Protein AF-A0SKY2-F1 (afdb_monomer_lite)

Secondary structure (DSSP, 8-state):
--PPPHHHHHTTHHHHHHHHH-SSTT-----S--EEEEESS-THHHHHHHHH--TTHHHHTHHHHHTTTT-HHHHHHTTS--S-EEEE-STT-EEEEEESS---S-HHHHHHHHHHHHHHHHHH-HHHHTEEEEEEEBTTTEEEEGGGTEEEEEEESSTT-EEEEEEEE-------S------

Sequence (183 aa):
GSAPSLADYLGDMRYYLDWMLDRREGGTEVIGGTHKWVMPCNWKLPSDNFIGDTYHIATSHLSAIIVGARGESFQAQAPTNFGGFQTSTGNGHGVIVREGTVTAGEEDIMAYEESILPEVERRLGKSRAGIAPIVSTVFPNCSPFYSRWTIRVWHPRGPQKQKSGRGATWIRLHRRRSRNRSA

pLDDT: mean 81.15, std 17.93, range [34.06, 98.38]

Structure (mmCIF, N/CA/C/O backbone):
data_AF-A0SKY2-F1
#
_entry.id   AF-A0SKY2-F1
#
loop_
_atom_site.group_PDB
_atom_site.id
_atom_site.type_symbol
_atom_site.label_atom_id
_atom_site.label_alt_id
_atom_site.label_comp_id
_atom_site.label_asym_id
_atom_site.label_entity_id
_atom_site.label_seq_id
_atom_site.pdbx_PDB_ins_code
_atom_site.Cartn_x
_atom_site.Cartn_y
_atom_site.Cartn_z
_atom_site.occupancy
_atom_site.B_iso_or_equiv
_atom_site.auth_seq_id
_atom_site.auth_comp_id
_atom_site.auth_asym_id
_atom_site.auth_atom_id
_atom_site.pdbx_PDB_model_num
ATOM 1 N N . GLY A 1 1 ? -27.554 10.279 5.145 1.00 62.22 1 GLY A N 1
ATOM 2 C CA . GLY A 1 1 ? -26.258 10.751 5.670 1.00 62.22 1 GLY A CA 1
ATOM 3 C C . GLY A 1 1 ? -25.479 11.377 4.536 1.00 62.22 1 GLY A C 1
ATOM 4 O O . GLY A 1 1 ? -25.532 10.841 3.440 1.00 62.22 1 GLY A O 1
ATOM 5 N N . SER A 1 2 ? -24.815 12.505 4.773 1.00 88.56 2 SER A N 1
ATOM 6 C CA . SER A 1 2 ? -24.094 13.305 3.768 1.00 88.56 2 SER A CA 1
ATOM 7 C C . SER A 1 2 ? -22.644 12.837 3.572 1.00 88.56 2 SER A C 1
ATOM 9 O O . SER A 1 2 ? -21.713 13.633 3.673 1.00 88.56 2 SER A O 1
ATOM 11 N N . ALA A 1 3 ? -22.435 11.533 3.372 1.00 94.19 3 ALA A N 1
ATOM 12 C CA . ALA A 1 3 ? -21.100 11.017 3.076 1.00 94.19 3 ALA A CA 1
ATOM 13 C C . ALA A 1 3 ? -20.713 11.365 1.624 1.00 94.19 3 ALA A C 1
ATOM 15 O O . ALA A 1 3 ? -21.580 11.285 0.749 1.00 94.19 3 ALA A O 1
ATOM 16 N N . PRO A 1 4 ? -19.447 11.737 1.357 1.00 95.81 4 PRO A N 1
ATOM 17 C CA . PRO A 1 4 ? -18.968 11.941 -0.007 1.00 95.81 4 PRO A CA 1
ATOM 18 C C . PRO A 1 4 ? -19.014 10.629 -0.800 1.00 95.81 4 PRO A C 1
ATOM 20 O O . PRO A 1 4 ? -19.098 9.538 -0.224 1.00 95.81 4 PRO A O 1
ATOM 23 N N . SER A 1 5 ? -18.930 10.717 -2.130 1.00 97.50 5 SER A N 1
ATOM 24 C CA . SER A 1 5 ? -18.740 9.516 -2.945 1.00 97.50 5 SER A CA 1
ATOM 25 C C . SER A 1 5 ? -17.413 8.835 -2.581 1.00 97.50 5 SER A C 1
ATOM 27 O O . SER A 1 5 ? -16.495 9.473 -2.065 1.00 97.50 5 SER A O 1
ATOM 29 N N . LEU A 1 6 ? -17.270 7.536 -2.868 1.00 97.00 6 LEU A N 1
ATOM 30 C CA . LEU A 1 6 ? -16.002 6.840 -2.618 1.00 97.00 6 LEU A CA 1
ATOM 31 C C . LEU A 1 6 ? -14.841 7.480 -3.395 1.00 97.00 6 LEU A C 1
ATOM 33 O O . LEU A 1 6 ? -13.728 7.551 -2.884 1.00 97.00 6 LEU A O 1
ATOM 37 N N . ALA A 1 7 ? -15.098 7.965 -4.612 1.00 97.50 7 ALA A N 1
ATOM 38 C CA . ALA A 1 7 ? -14.085 8.638 -5.415 1.00 97.50 7 ALA A CA 1
ATOM 39 C C . ALA A 1 7 ? -13.608 9.940 -4.754 1.00 97.50 7 ALA A C 1
ATOM 41 O O . ALA A 1 7 ? -12.402 10.176 -4.695 1.00 97.50 7 ALA A O 1
ATOM 42 N N . ASP A 1 8 ? -14.536 10.731 -4.210 1.00 97.88 8 ASP A N 1
ATOM 43 C CA . ASP A 1 8 ? -14.220 11.980 -3.508 1.00 97.88 8 ASP A CA 1
ATOM 44 C C . ASP A 1 8 ? -13.546 11.716 -2.158 1.00 97.88 8 ASP A C 1
ATOM 46 O O . ASP A 1 8 ? -12.622 12.426 -1.770 1.00 97.88 8 ASP A O 1
ATOM 50 N N . TYR A 1 9 ? -13.974 10.665 -1.451 1.00 98.12 9 TYR A N 1
ATOM 51 C CA . TYR A 1 9 ? -13.343 10.233 -0.209 1.00 98.12 9 TYR A CA 1
ATOM 52 C C . TYR A 1 9 ? -11.890 9.808 -0.431 1.00 98.12 9 TYR A C 1
ATOM 54 O O . TYR A 1 9 ? -11.007 10.242 0.300 1.00 98.12 9 TYR A O 1
ATOM 62 N N . LEU A 1 10 ? -11.629 8.996 -1.458 1.00 98.38 10 LEU A N 1
ATOM 63 C CA . LEU A 1 10 ? -10.273 8.551 -1.771 1.00 98.38 10 LEU A CA 1
ATOM 64 C C . LEU A 1 10 ? -9.402 9.692 -2.308 1.00 98.38 10 LEU A C 1
ATOM 66 O O . LEU A 1 10 ? -8.201 9.700 -2.046 1.00 98.38 10 LEU A O 1
ATOM 70 N N . GLY A 1 11 ? -9.976 10.635 -3.060 1.00 98.06 11 GLY A N 1
ATOM 71 C CA . GLY A 1 11 ? -9.247 11.774 -3.615 1.00 98.06 11 GLY A CA 1
ATOM 72 C C . GLY A 1 11 ? -8.008 11.329 -4.397 1.00 98.06 11 GLY A C 1
ATOM 73 O O . GLY A 1 11 ? -8.105 10.491 -5.306 1.00 98.06 11 GLY A O 1
ATOM 74 N N . ASP A 1 12 ? -6.848 11.851 -3.999 1.00 97.81 12 ASP A N 1
ATOM 75 C CA . ASP A 1 12 ? -5.546 11.555 -4.607 1.00 97.81 12 ASP A CA 1
ATOM 76 C C . ASP A 1 12 ? -5.030 10.146 -4.281 1.00 97.81 12 ASP A C 1
ATOM 78 O O . ASP A 1 12 ? -4.177 9.617 -4.996 1.00 97.81 12 ASP A O 1
ATOM 82 N N . MET A 1 13 ? -5.591 9.468 -3.271 1.00 97.94 13 MET A N 1
ATOM 83 C CA . MET A 1 13 ? -5.234 8.080 -2.953 1.00 97.94 13 MET A CA 1
ATOM 84 C C . MET A 1 13 ? -5.511 7.138 -4.131 1.00 97.94 13 MET A C 1
ATOM 86 O O . MET A 1 13 ? -4.833 6.122 -4.292 1.00 97.94 13 MET A O 1
ATOM 90 N N . ARG A 1 14 ? -6.473 7.488 -4.999 1.00 97.00 14 ARG A N 1
ATOM 91 C CA . ARG A 1 14 ? -6.787 6.724 -6.216 1.00 97.00 14 ARG A CA 1
ATOM 92 C C . ARG A 1 14 ? -5.578 6.567 -7.129 1.00 97.00 14 ARG A C 1
ATOM 94 O O . ARG A 1 14 ? -5.372 5.480 -7.648 1.00 97.00 14 ARG A O 1
ATOM 101 N N . TYR A 1 15 ? -4.729 7.590 -7.244 1.00 95.56 15 TYR A N 1
ATOM 102 C CA . TYR A 1 15 ? -3.512 7.521 -8.058 1.00 95.56 15 TYR A CA 1
ATOM 103 C C . TYR A 1 15 ? -2.620 6.333 -7.661 1.00 95.56 15 TYR A C 1
ATOM 105 O O . TYR A 1 15 ? -2.084 5.630 -8.521 1.00 95.56 15 TYR A O 1
ATOM 113 N N . TYR A 1 16 ? -2.504 6.083 -6.355 1.00 95.44 16 TYR A N 1
ATOM 114 C CA . TYR A 1 16 ? -1.701 5.002 -5.791 1.00 95.44 16 TYR A CA 1
ATOM 115 C C . TYR A 1 16 ? -2.449 3.667 -5.758 1.00 95.44 16 TYR A C 1
ATOM 117 O O . TYR A 1 16 ? -1.837 2.625 -5.980 1.00 95.44 16 TYR A O 1
ATOM 125 N N . LEU A 1 17 ? -3.764 3.675 -5.525 1.00 95.06 17 LEU A N 1
ATOM 126 C CA . LEU A 1 17 ? -4.580 2.459 -5.566 1.00 95.06 17 LEU A CA 1
ATOM 127 C C . LEU A 1 17 ? -4.700 1.891 -6.982 1.00 95.06 17 LEU A C 1
ATOM 129 O O . LEU A 1 17 ? -4.589 0.680 -7.136 1.00 95.06 17 LEU A O 1
ATOM 133 N N . ASP A 1 18 ? -4.827 2.734 -8.008 1.00 93.75 18 ASP A N 1
ATOM 134 C CA . ASP A 1 18 ? -4.780 2.309 -9.412 1.00 93.75 18 ASP A CA 1
ATOM 135 C C . ASP A 1 18 ? -3.438 1.638 -9.716 1.00 93.75 18 ASP A C 1
ATOM 137 O O . ASP A 1 18 ? -3.383 0.589 -10.357 1.00 93.75 18 ASP A O 1
ATOM 141 N N . TRP A 1 19 ? -2.343 2.191 -9.184 1.00 92.50 19 TRP A N 1
ATOM 142 C CA . TRP A 1 19 ? -1.041 1.543 -9.284 1.00 92.50 19 TRP A CA 1
ATOM 143 C C . TRP A 1 19 ? -0.994 0.214 -8.532 1.00 92.50 19 TRP A C 1
ATOM 145 O O . TRP A 1 19 ? -0.383 -0.729 -9.007 1.00 92.50 19 TRP A O 1
ATOM 155 N N . MET A 1 20 ? -1.631 0.075 -7.374 1.00 89.69 20 MET A N 1
ATOM 156 C CA . MET A 1 20 ? -1.617 -1.202 -6.656 1.00 89.69 20 MET A CA 1
ATOM 157 C C . MET A 1 20 ? -2.545 -2.258 -7.277 1.00 89.69 20 MET A C 1
ATOM 159 O O . MET A 1 20 ? -2.273 -3.447 -7.118 1.00 89.69 20 MET A O 1
ATOM 163 N N . LEU A 1 21 ? -3.630 -1.851 -7.949 1.00 90.56 21 LEU A N 1
ATOM 164 C CA . LEU A 1 21 ? -4.764 -2.730 -8.270 1.00 90.56 21 LEU A CA 1
ATOM 165 C C . LEU A 1 21 ? -5.109 -2.834 -9.767 1.00 90.56 21 LEU A C 1
ATOM 167 O O . LEU A 1 21 ? -5.728 -3.824 -10.157 1.00 90.56 21 LEU A O 1
ATOM 171 N N . ASP A 1 22 ? -4.706 -1.880 -10.612 1.00 91.31 22 ASP A N 1
ATOM 172 C CA . ASP A 1 22 ? -5.107 -1.800 -12.032 1.00 91.31 22 ASP A CA 1
ATOM 173 C C . ASP A 1 22 ? -3.920 -1.804 -13.021 1.00 91.31 22 ASP A C 1
ATOM 175 O O . ASP A 1 22 ? -3.971 -1.306 -14.149 1.00 91.31 22 ASP A O 1
ATOM 179 N N . ARG A 1 23 ? -2.811 -2.432 -12.621 1.00 89.56 23 ARG A N 1
ATOM 180 C CA . ARG A 1 23 ? -1.592 -2.559 -13.446 1.00 89.56 23 ARG A CA 1
ATOM 181 C C . ARG A 1 23 ? -1.761 -3.416 -14.699 1.00 89.56 23 ARG A C 1
ATOM 183 O O . ARG A 1 23 ? -0.858 -3.449 -15.532 1.00 89.56 23 ARG A O 1
ATOM 190 N N . ARG A 1 24 ? -2.862 -4.158 -14.812 1.00 89.31 24 ARG A N 1
ATOM 191 C CA . ARG A 1 24 ? -3.087 -5.177 -15.840 1.00 89.31 24 ARG A CA 1
ATOM 192 C C . ARG A 1 24 ? -4.520 -5.157 -16.328 1.00 89.31 24 ARG A C 1
ATOM 194 O O . ARG A 1 24 ? -5.445 -4.891 -15.566 1.00 89.31 24 ARG A O 1
ATOM 201 N N . GLU A 1 25 ? -4.704 -5.527 -17.588 1.00 88.94 25 GLU A N 1
ATOM 202 C CA . GLU A 1 25 ? -6.014 -5.923 -18.089 1.00 88.94 25 GLU A CA 1
ATOM 203 C C . GLU A 1 25 ? -6.577 -7.091 -17.258 1.00 88.94 25 GLU A C 1
ATOM 205 O O . GLU A 1 25 ? -5.881 -8.071 -16.987 1.00 88.94 25 GLU A O 1
ATOM 210 N N . GLY A 1 26 ? -7.833 -6.962 -16.823 1.00 86.88 26 GLY A N 1
ATOM 211 C CA . GLY A 1 26 ? -8.491 -7.902 -15.908 1.00 86.88 26 GLY A CA 1
ATOM 212 C C . GLY A 1 26 ? -8.405 -7.524 -14.423 1.00 86.88 26 GLY A C 1
ATOM 213 O O . GLY A 1 26 ? -9.123 -8.114 -13.621 1.00 86.88 26 GLY A O 1
ATOM 214 N N . GLY A 1 27 ? -7.602 -6.519 -14.059 1.00 86.94 27 GLY A N 1
ATOM 215 C CA . GLY A 1 27 ? -7.509 -6.022 -12.686 1.00 86.94 27 GLY A CA 1
ATOM 216 C C . GLY A 1 27 ? -6.849 -7.013 -11.721 1.00 86.94 27 GLY A C 1
ATOM 217 O O . GLY A 1 27 ? -5.971 -7.791 -12.098 1.00 86.94 27 GLY A O 1
ATOM 218 N N . THR A 1 28 ? -7.260 -6.954 -10.454 1.00 87.19 28 THR A N 1
ATOM 219 C CA . THR A 1 28 ? -6.663 -7.710 -9.343 1.00 87.19 28 THR A CA 1
ATOM 220 C C . THR A 1 28 ? -7.742 -8.531 -8.627 1.00 87.19 28 THR A C 1
ATOM 222 O O . THR A 1 28 ? -8.783 -7.986 -8.260 1.00 87.19 28 THR A O 1
ATOM 225 N N . GLU A 1 29 ? -7.509 -9.835 -8.411 1.00 86.56 29 GLU A N 1
ATOM 226 C CA . GLU A 1 29 ? -8.469 -10.757 -7.768 1.00 86.56 29 GLU A CA 1
ATOM 227 C C . GLU A 1 29 ? -7.949 -11.382 -6.465 1.00 86.56 29 GLU A C 1
ATOM 229 O O . GLU A 1 29 ? -6.788 -11.776 -6.356 1.00 86.56 29 GLU A O 1
ATOM 234 N N . VAL A 1 30 ? -8.818 -11.471 -5.455 1.00 83.00 30 VAL A N 1
ATOM 235 C CA . VAL A 1 30 ? -8.474 -12.075 -4.163 1.00 83.00 30 VAL A CA 1
ATOM 236 C C . VAL A 1 30 ? -8.333 -13.579 -4.346 1.00 83.00 30 VAL A C 1
ATOM 238 O O . VAL A 1 30 ? -9.310 -14.245 -4.682 1.00 83.00 30 VAL A O 1
ATOM 241 N N . ILE A 1 31 ? -7.154 -14.128 -4.046 1.00 82.44 31 ILE A N 1
ATOM 242 C CA . ILE A 1 31 ? -6.948 -15.579 -4.052 1.00 82.44 31 ILE A CA 1
ATOM 243 C C . ILE A 1 31 ? -7.023 -16.152 -2.635 1.00 82.44 31 ILE A C 1
ATOM 245 O O . ILE A 1 31 ? -6.400 -15.667 -1.691 1.00 82.44 31 ILE A O 1
ATOM 249 N N . GLY A 1 32 ? -7.789 -17.235 -2.498 1.00 79.25 32 GLY A N 1
ATOM 250 C CA . GLY A 1 32 ? -7.951 -17.963 -1.246 1.00 79.25 32 GLY A CA 1
ATOM 251 C C . GLY A 1 32 ? -8.883 -17.281 -0.241 1.00 79.25 32 GLY A C 1
ATOM 252 O O . GLY A 1 32 ? -9.730 -16.455 -0.576 1.00 79.25 32 GLY A O 1
ATOM 253 N N . GLY A 1 33 ? -8.763 -17.695 1.022 1.00 75.81 33 GLY A N 1
ATOM 254 C CA . GLY A 1 33 ? -9.567 -17.181 2.127 1.00 75.81 33 GLY A CA 1
ATOM 255 C C . GLY A 1 33 ? -8.946 -15.975 2.838 1.00 75.81 33 GLY A C 1
ATOM 256 O O . GLY A 1 33 ? -7.824 -15.546 2.584 1.00 75.81 33 GLY A O 1
ATOM 257 N N . THR A 1 34 ? -9.681 -15.441 3.811 1.00 81.19 34 THR A N 1
ATOM 258 C CA . THR A 1 34 ? -9.179 -14.406 4.728 1.00 81.19 34 THR A CA 1
ATOM 259 C C . THR A 1 34 ? -8.563 -15.065 5.957 1.00 81.19 34 THR A C 1
ATOM 261 O O . THR A 1 34 ? -9.264 -15.764 6.692 1.00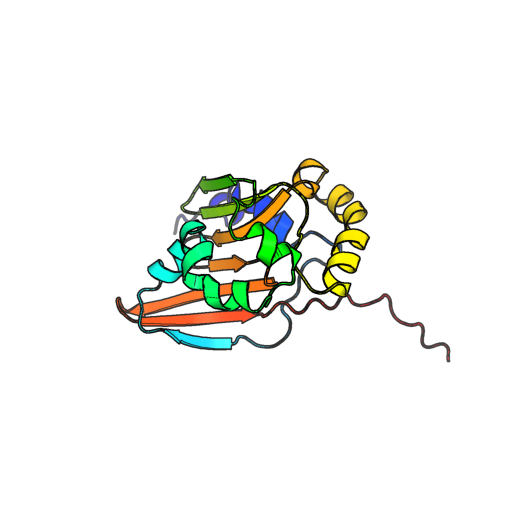 81.19 34 THR A O 1
ATOM 264 N N . HIS A 1 35 ? -7.291 -14.791 6.248 1.00 83.44 35 HIS A N 1
ATOM 265 C CA . HIS A 1 35 ? -6.695 -15.213 7.517 1.00 83.44 35 HIS A CA 1
ATOM 266 C C . HIS A 1 35 ? -7.179 -14.272 8.623 1.00 83.44 35 HIS A C 1
ATOM 268 O O . HIS A 1 35 ? -7.045 -13.055 8.510 1.00 83.44 35 HIS A O 1
ATOM 274 N N . LYS A 1 36 ? -7.747 -14.814 9.701 1.00 86.62 36 LYS A N 1
ATOM 275 C CA . LYS A 1 36 ? -8.337 -14.020 10.786 1.00 86.62 36 LYS A CA 1
ATOM 276 C C . LYS A 1 36 ? -7.694 -14.394 12.115 1.00 86.62 36 LYS A C 1
ATOM 278 O O . LYS A 1 36 ? -7.762 -15.549 12.514 1.00 86.62 36 LYS A O 1
ATOM 283 N N . TRP A 1 37 ? -7.147 -13.417 12.829 1.00 85.44 37 TRP A N 1
ATOM 284 C CA . TRP A 1 37 ? -6.663 -13.595 14.203 1.00 85.44 37 TRP A CA 1
ATOM 285 C C . TRP A 1 37 ? -6.897 -12.326 15.027 1.00 85.44 37 TRP A C 1
ATOM 287 O O . TRP A 1 37 ? -7.182 -11.255 14.491 1.00 85.44 37 TRP A O 1
ATOM 297 N N . VAL A 1 38 ? -6.826 -12.440 16.350 1.00 88.19 38 VAL A N 1
ATOM 298 C CA . VAL A 1 38 ? -6.961 -11.300 17.269 1.00 88.19 38 VAL A CA 1
ATOM 299 C C . VAL A 1 38 ? -5.570 -10.872 17.715 1.00 88.19 38 VAL A C 1
ATOM 301 O O . VAL A 1 38 ? -4.766 -11.724 18.078 1.00 88.19 38 VAL A O 1
ATOM 304 N N . MET A 1 39 ? -5.289 -9.568 17.693 1.00 88.50 39 MET A N 1
ATOM 305 C CA . MET A 1 39 ? -4.080 -9.009 18.309 1.00 88.50 39 MET A CA 1
ATOM 306 C C . MET A 1 39 ? -4.479 -8.145 19.511 1.00 88.50 39 MET A C 1
ATOM 308 O O . MET A 1 39 ? -5.441 -7.371 19.397 1.00 88.50 39 MET A O 1
ATOM 312 N N . PRO A 1 40 ? -3.775 -8.263 20.651 1.00 92.56 40 PRO A N 1
ATOM 313 C CA . PRO A 1 40 ? -4.049 -7.490 21.860 1.00 92.56 40 PRO A CA 1
ATOM 314 C C . PRO A 1 40 ? -3.469 -6.070 21.747 1.00 92.56 40 PRO A C 1
ATOM 316 O O . PRO A 1 40 ? -2.582 -5.681 22.497 1.00 92.56 40 PRO A O 1
ATOM 319 N N . CYS A 1 41 ? -3.936 -5.306 20.761 1.00 90.19 41 CYS A N 1
ATOM 320 C CA . CYS A 1 41 ? -3.571 -3.908 20.572 1.00 90.19 41 CYS A CA 1
ATOM 321 C C . CYS A 1 41 ? -4.744 -3.103 20.001 1.00 90.19 41 CYS A C 1
ATOM 323 O O . CYS A 1 41 ? -5.713 -3.658 19.466 1.00 90.19 41 CYS A O 1
ATOM 325 N N . ASN A 1 42 ? -4.656 -1.777 20.106 1.00 96.50 42 ASN A N 1
ATOM 326 C CA . ASN A 1 42 ? -5.582 -0.878 19.429 1.00 96.50 42 ASN A CA 1
ATOM 327 C C . ASN A 1 42 ? -5.395 -0.964 17.904 1.00 96.50 42 ASN A C 1
ATOM 329 O O . ASN A 1 42 ? -4.269 -1.047 17.424 1.00 96.50 42 ASN A O 1
ATOM 333 N N . TRP A 1 43 ? -6.484 -0.868 17.138 1.00 93.94 43 TRP A N 1
ATOM 334 C CA . TRP A 1 43 ? -6.453 -0.893 15.667 1.00 93.94 43 TRP A CA 1
ATOM 335 C C . TRP A 1 43 ? -5.607 0.228 15.042 1.00 93.94 43 TRP A C 1
ATOM 337 O O . TRP A 1 43 ? -5.097 0.060 13.934 1.00 93.94 43 TRP A O 1
ATOM 347 N N . LYS A 1 44 ? -5.430 1.352 15.752 1.00 96.94 44 LYS A N 1
ATOM 348 C CA . LYS A 1 44 ? -4.598 2.466 15.287 1.00 96.94 44 LYS A CA 1
ATOM 349 C C . LYS A 1 44 ? -3.125 2.088 15.188 1.00 96.94 44 LYS A C 1
ATOM 351 O O . LYS A 1 44 ? -2.481 2.541 14.260 1.00 96.94 44 LYS A O 1
ATOM 356 N N . LEU A 1 45 ? -2.617 1.223 16.072 1.00 95.75 45 LEU A N 1
ATOM 357 C CA . LEU A 1 45 ? -1.201 0.841 16.088 1.00 95.75 45 LEU A CA 1
ATOM 358 C C . LEU A 1 45 ? -0.736 0.242 14.744 1.00 95.75 45 LEU A C 1
ATOM 360 O O . LEU A 1 45 ? 0.198 0.773 14.153 1.00 95.75 45 LEU A O 1
ATOM 364 N N . PRO A 1 46 ? -1.375 -0.811 14.199 1.00 94.88 46 PRO A N 1
ATOM 365 C CA . PRO A 1 46 ? -0.982 -1.316 12.890 1.00 94.88 46 PRO A CA 1
ATOM 366 C C . PRO A 1 46 ? -1.391 -0.386 11.734 1.00 94.88 46 PRO A C 1
ATOM 368 O O . PRO A 1 46 ? -0.774 -0.446 10.678 1.00 94.88 46 PRO A O 1
ATOM 371 N N . SER A 1 47 ? -2.393 0.483 11.910 1.00 96.00 47 SER A N 1
ATOM 372 C CA . SER A 1 47 ? -2.759 1.473 10.882 1.00 96.00 47 SER A CA 1
ATOM 373 C C . SER A 1 47 ? -1.674 2.546 10.724 1.00 96.00 47 SER A C 1
ATOM 375 O O . SER A 1 47 ? -1.329 2.898 9.599 1.00 96.00 47 SER A O 1
ATOM 377 N N . ASP A 1 48 ? -1.111 3.011 11.840 1.00 96.31 48 ASP A N 1
ATOM 378 C CA . ASP A 1 48 ? 0.003 3.962 11.919 1.00 96.31 48 ASP A CA 1
ATOM 379 C C . ASP A 1 48 ? 1.310 3.348 11.398 1.00 96.31 48 ASP A C 1
ATOM 381 O O . ASP A 1 48 ? 1.990 3.927 10.555 1.00 96.31 48 ASP A O 1
ATOM 385 N N . ASN A 1 49 ? 1.600 2.099 11.767 1.00 94.44 49 ASN A N 1
ATOM 386 C CA . ASN A 1 49 ? 2.759 1.401 11.216 1.00 94.44 49 ASN A CA 1
ATOM 387 C C . ASN A 1 49 ? 2.702 1.311 9.674 1.00 94.44 49 ASN A C 1
ATOM 389 O O . ASN A 1 49 ? 3.686 1.571 8.988 1.00 94.44 49 ASN A O 1
ATOM 393 N N . PHE A 1 50 ? 1.534 0.997 9.106 1.00 94.69 50 PHE A N 1
ATOM 394 C CA . PHE A 1 50 ? 1.389 0.813 7.658 1.00 94.69 50 PHE A CA 1
ATOM 395 C C . PHE A 1 50 ? 1.251 2.123 6.869 1.00 94.69 50 PHE A C 1
ATOM 397 O O . PHE A 1 50 ? 1.502 2.120 5.664 1.00 94.69 50 PHE A O 1
ATOM 404 N N . ILE A 1 51 ? 0.858 3.235 7.501 1.00 96.19 51 ILE A N 1
ATOM 405 C CA . ILE A 1 51 ? 0.695 4.507 6.782 1.00 96.19 51 ILE A CA 1
ATOM 406 C C . ILE A 1 51 ? 2.039 5.176 6.470 1.00 96.19 51 ILE A C 1
ATOM 408 O O . ILE A 1 51 ? 2.127 5.915 5.490 1.00 96.19 51 ILE A O 1
ATOM 412 N N . GLY A 1 52 ? 3.071 4.930 7.288 1.00 92.25 52 GLY A N 1
ATOM 413 C CA . GLY A 1 52 ? 4.290 5.736 7.229 1.00 92.25 52 GLY A CA 1
ATOM 414 C C . GLY A 1 52 ? 5.503 5.287 8.044 1.00 92.25 52 GLY A C 1
ATOM 415 O O . GLY A 1 52 ? 6.549 5.917 7.954 1.00 92.25 52 GLY A O 1
ATOM 416 N N . ASP A 1 53 ? 5.431 4.219 8.834 1.00 92.12 53 ASP A N 1
ATOM 417 C CA . ASP A 1 53 ? 6.561 3.841 9.687 1.00 92.12 53 ASP A CA 1
ATOM 418 C C . ASP A 1 53 ? 7.642 3.105 8.880 1.00 92.12 53 ASP A C 1
ATOM 420 O O . ASP A 1 53 ? 7.675 1.878 8.806 1.00 92.12 53 ASP A O 1
ATOM 424 N N . THR A 1 54 ? 8.551 3.847 8.253 1.00 88.25 54 THR A N 1
ATOM 425 C CA . THR A 1 54 ? 9.771 3.279 7.654 1.00 88.25 54 THR A CA 1
ATOM 426 C C . THR A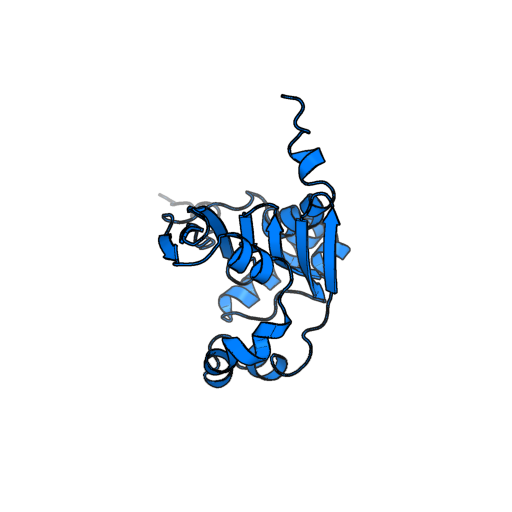 1 54 ? 10.886 3.089 8.681 1.00 88.25 54 THR A C 1
ATOM 428 O O . THR A 1 54 ? 11.788 2.276 8.467 1.00 88.25 54 THR A O 1
ATOM 431 N N . TYR A 1 55 ? 10.809 3.787 9.815 1.00 87.56 55 TYR A N 1
ATOM 432 C CA . TYR A 1 55 ? 11.839 3.794 10.849 1.00 87.56 55 TYR A CA 1
ATOM 433 C C . TYR A 1 55 ? 12.003 2.425 11.519 1.00 87.56 55 TYR A C 1
ATOM 435 O O . TYR A 1 55 ? 13.128 1.982 11.754 1.00 87.56 55 TYR A O 1
ATOM 443 N N . HIS A 1 56 ? 10.906 1.696 11.757 1.00 90.88 56 HIS A N 1
ATOM 444 C CA . HIS A 1 56 ? 10.980 0.373 12.384 1.00 90.88 56 HIS A CA 1
ATOM 445 C C . HIS A 1 56 ? 11.716 -0.675 11.536 1.00 90.88 56 HIS A C 1
ATOM 447 O O . HIS A 1 56 ? 12.112 -1.709 12.075 1.00 90.88 56 HIS A O 1
ATOM 453 N N . ILE A 1 57 ? 11.903 -0.450 10.228 1.00 85.69 57 ILE A N 1
ATOM 454 C CA . ILE A 1 57 ? 12.394 -1.484 9.310 1.00 85.69 57 ILE A CA 1
ATOM 455 C C . ILE A 1 57 ? 13.785 -1.976 9.721 1.00 85.69 57 ILE A C 1
ATOM 457 O O . ILE A 1 57 ? 13.986 -3.183 9.839 1.00 85.69 57 ILE A O 1
ATOM 461 N N . ALA A 1 58 ? 14.726 -1.069 9.992 1.00 84.25 58 ALA A N 1
ATOM 462 C CA . ALA A 1 58 ? 16.102 -1.442 10.330 1.00 84.25 58 ALA A CA 1
ATOM 463 C C . ALA A 1 58 ? 16.213 -2.192 11.671 1.00 84.25 58 ALA A C 1
ATOM 465 O O . ALA A 1 58 ? 17.120 -3.000 11.853 1.00 84.25 58 ALA A O 1
ATOM 466 N N . THR A 1 59 ? 15.271 -1.966 12.591 1.00 87.69 59 THR A N 1
ATOM 467 C CA . THR A 1 59 ? 15.307 -2.529 13.948 1.00 87.69 59 THR A CA 1
ATOM 468 C C . THR A 1 59 ? 14.412 -3.759 14.072 1.00 87.69 59 THR A C 1
ATOM 470 O O . THR A 1 59 ? 14.878 -4.858 14.361 1.00 87.69 59 THR A O 1
ATOM 473 N N . SER A 1 60 ? 13.110 -3.615 13.823 1.00 90.81 60 SER A N 1
ATOM 474 C CA . SER A 1 60 ? 12.127 -4.685 14.014 1.00 90.81 60 SER A CA 1
ATOM 475 C C . SER A 1 60 ? 12.231 -5.798 12.970 1.00 90.81 60 SER A C 1
ATOM 477 O O . SER A 1 60 ? 11.809 -6.920 13.250 1.00 90.81 60 SER A O 1
ATOM 479 N N . HIS A 1 61 ? 12.790 -5.529 11.782 1.00 87.81 61 HIS A N 1
ATOM 480 C CA . HIS A 1 61 ? 13.059 -6.564 10.777 1.00 87.81 61 HIS A CA 1
ATOM 481 C C . HIS A 1 61 ? 14.506 -7.075 10.779 1.00 87.81 61 HIS A C 1
ATOM 483 O O . HIS A 1 61 ? 14.830 -7.905 9.930 1.00 87.81 61 HIS A O 1
ATOM 489 N N . LEU A 1 62 ? 15.362 -6.649 11.719 1.00 88.31 62 LEU A N 1
ATOM 490 C CA . LEU A 1 62 ? 16.798 -6.952 11.700 1.00 88.31 62 LEU A CA 1
ATOM 491 C C . LEU A 1 62 ? 17.103 -8.452 11.580 1.00 88.31 62 LEU A C 1
ATOM 493 O O . LEU A 1 62 ? 17.925 -8.849 10.761 1.00 88.31 62 LEU A O 1
ATOM 497 N N . SER A 1 63 ? 16.404 -9.304 12.331 1.00 89.62 63 SER A N 1
ATOM 498 C CA . SER A 1 63 ? 16.606 -10.756 12.250 1.00 89.62 63 SER A CA 1
ATOM 499 C C . SER A 1 63 ? 16.278 -11.315 10.863 1.00 89.62 63 SER A C 1
ATOM 501 O O . SER A 1 63 ? 17.045 -12.109 10.327 1.00 89.62 63 SER A O 1
ATOM 503 N N . ALA A 1 64 ? 15.180 -10.865 10.249 1.00 86.31 64 ALA A N 1
ATOM 504 C CA . ALA A 1 64 ? 14.782 -11.263 8.900 1.00 86.31 64 ALA A CA 1
ATOM 505 C C . ALA A 1 64 ? 15.749 -10.736 7.825 1.00 86.31 64 ALA A C 1
ATOM 507 O O . ALA A 1 64 ? 15.967 -11.405 6.817 1.00 86.31 64 ALA A O 1
ATOM 508 N N . ILE A 1 65 ? 16.322 -9.549 8.045 1.00 84.25 65 ILE A N 1
ATOM 509 C CA . ILE A 1 65 ? 17.358 -8.960 7.191 1.00 84.25 65 ILE A CA 1
ATOM 510 C C . ILE A 1 65 ? 18.632 -9.808 7.253 1.00 84.25 65 ILE A C 1
ATOM 512 O O . ILE A 1 65 ? 19.142 -10.188 6.207 1.00 84.25 65 ILE A O 1
ATOM 516 N N . ILE A 1 66 ? 19.110 -10.149 8.456 1.00 85.94 66 ILE A N 1
ATOM 517 C CA . ILE A 1 66 ? 20.349 -10.920 8.663 1.00 85.94 66 ILE A CA 1
ATOM 518 C C . ILE A 1 66 ? 20.288 -12.291 7.983 1.00 85.94 66 ILE A C 1
ATOM 520 O O . ILE A 1 66 ? 21.269 -12.718 7.382 1.00 85.94 66 ILE A O 1
ATOM 524 N N . VAL A 1 67 ? 19.140 -12.971 8.051 1.00 86.88 67 VAL A N 1
ATOM 525 C CA . VAL A 1 67 ? 18.958 -14.292 7.422 1.00 86.88 67 VAL A CA 1
ATOM 526 C C . VAL A 1 67 ? 18.611 -14.216 5.931 1.00 86.88 67 VAL A C 1
ATOM 528 O O . VAL A 1 67 ? 18.289 -15.238 5.333 1.00 86.88 67 VAL A O 1
ATOM 531 N N . GLY A 1 68 ? 18.610 -13.022 5.329 1.00 79.88 68 GLY A N 1
ATOM 532 C CA . GLY A 1 68 ? 18.365 -12.857 3.898 1.00 79.88 68 GLY A CA 1
ATOM 533 C C . GLY A 1 68 ? 16.938 -13.205 3.461 1.00 79.88 68 GLY A C 1
ATOM 534 O O . GLY A 1 68 ? 16.719 -13.566 2.309 1.00 79.88 68 GLY A O 1
ATOM 535 N N . ALA A 1 69 ? 15.931 -13.063 4.334 1.00 77.94 69 ALA A N 1
ATOM 536 C CA . ALA A 1 69 ? 14.548 -13.492 4.060 1.00 77.94 69 ALA A CA 1
ATOM 537 C C . ALA A 1 69 ? 13.862 -12.777 2.871 1.00 77.94 69 ALA A C 1
ATOM 539 O O . ALA A 1 69 ? 12.715 -13.081 2.542 1.00 77.94 69 ALA A O 1
ATOM 540 N N . ARG A 1 70 ? 14.516 -11.778 2.265 1.00 69.94 70 ARG A N 1
ATOM 541 C CA . ARG A 1 70 ? 14.056 -11.046 1.071 1.00 69.94 70 ARG A CA 1
ATOM 542 C C . ARG A 1 70 ? 15.126 -10.969 -0.029 1.00 69.94 70 ARG A C 1
ATOM 544 O O . ARG A 1 70 ? 15.044 -10.085 -0.879 1.00 69.94 70 ARG A O 1
ATOM 551 N N . GLY A 1 71 ? 16.111 -11.866 0.010 1.00 69.38 71 GLY A N 1
ATOM 552 C CA . GLY A 1 71 ? 17.247 -11.885 -0.907 1.00 69.38 71 GLY A CA 1
ATOM 553 C C . GLY A 1 71 ? 18.356 -10.898 -0.533 1.00 69.38 71 GLY A C 1
ATOM 554 O O . GLY A 1 71 ? 18.163 -9.961 0.251 1.00 69.38 71 GLY A O 1
ATOM 555 N N . GLU A 1 72 ? 19.528 -11.114 -1.127 1.00 66.12 72 GLU A N 1
ATOM 556 C CA . GLU A 1 72 ? 20.763 -10.377 -0.830 1.00 66.12 72 GLU A CA 1
ATOM 557 C C . GLU A 1 72 ? 20.641 -8.876 -1.135 1.00 66.12 72 GLU A C 1
ATOM 559 O O . GLU A 1 72 ? 21.129 -8.043 -0.372 1.00 66.12 72 GLU A O 1
ATOM 564 N N . SER A 1 73 ? 19.907 -8.499 -2.190 1.00 64.56 73 SER A N 1
ATOM 565 C CA . SER A 1 73 ? 19.700 -7.090 -2.557 1.00 64.56 73 SER A CA 1
ATOM 566 C C . SER A 1 73 ? 18.948 -6.305 -1.480 1.00 64.56 73 SER A C 1
ATOM 568 O O . SER A 1 73 ? 19.307 -5.168 -1.179 1.00 64.56 73 SER A O 1
ATOM 570 N N . PHE A 1 74 ? 17.929 -6.905 -0.851 1.00 68.50 74 PHE A N 1
ATOM 571 C CA . PHE A 1 74 ? 17.219 -6.262 0.257 1.00 68.50 74 PHE A CA 1
ATOM 572 C C . PHE A 1 74 ? 18.097 -6.182 1.507 1.00 68.50 74 PHE A C 1
ATOM 574 O O . PHE A 1 74 ? 18.051 -5.183 2.220 1.00 68.50 74 PHE A O 1
ATOM 581 N N . GLN A 1 75 ? 18.906 -7.210 1.767 1.00 66.69 75 GLN A N 1
ATOM 582 C CA . GLN A 1 75 ? 19.823 -7.244 2.904 1.00 66.69 75 GLN A CA 1
ATOM 583 C C . GLN A 1 75 ? 20.910 -6.166 2.811 1.00 66.69 75 GLN A C 1
ATOM 585 O O . GLN A 1 75 ? 21.210 -5.520 3.813 1.00 66.69 75 GLN A O 1
ATOM 590 N N . ALA A 1 76 ? 21.439 -5.919 1.610 1.00 64.81 76 ALA A N 1
ATOM 591 C CA . ALA A 1 76 ? 22.418 -4.865 1.352 1.00 64.81 76 ALA A CA 1
ATOM 592 C C . ALA A 1 76 ? 21.821 -3.448 1.423 1.00 64.81 76 ALA A C 1
ATOM 594 O O . ALA A 1 76 ? 22.514 -2.508 1.806 1.00 64.81 76 ALA A O 1
ATOM 595 N N . GLN A 1 77 ? 20.543 -3.288 1.063 1.00 65.12 77 GLN A N 1
ATOM 596 C CA . GLN A 1 77 ? 19.868 -1.988 1.045 1.00 65.12 77 GLN A CA 1
ATOM 597 C C . GLN A 1 77 ? 19.171 -1.636 2.360 1.00 65.12 77 GLN A C 1
ATOM 599 O O . GLN A 1 77 ? 19.009 -0.468 2.648 1.00 65.12 77 GLN A O 1
ATOM 604 N N . ALA A 1 78 ? 18.750 -2.592 3.188 1.00 63.91 78 ALA A N 1
ATOM 605 C CA . ALA A 1 78 ? 18.054 -2.281 4.441 1.00 63.91 78 ALA A CA 1
ATOM 606 C C . ALA A 1 78 ? 18.788 -1.319 5.406 1.00 63.91 78 ALA A C 1
ATOM 608 O O . ALA A 1 78 ? 18.097 -0.563 6.094 1.00 63.91 78 ALA A O 1
ATOM 609 N N . PRO A 1 79 ? 20.135 -1.298 5.468 1.00 59.38 79 PRO A N 1
ATOM 610 C CA . PRO A 1 79 ? 20.883 -0.323 6.264 1.00 59.38 79 PRO A CA 1
ATOM 611 C C . PRO A 1 79 ? 20.947 1.084 5.650 1.00 59.38 79 PRO A C 1
ATOM 613 O O . PRO A 1 79 ? 21.299 2.032 6.349 1.00 59.38 79 PRO A O 1
ATOM 616 N N . THR A 1 80 ? 20.655 1.237 4.356 1.00 58.75 80 THR A N 1
ATOM 617 C CA . THR A 1 80 ? 20.771 2.497 3.615 1.00 58.75 80 THR A CA 1
ATOM 618 C C . THR A 1 80 ? 19.385 2.944 3.149 1.00 58.75 80 THR A C 1
ATOM 620 O O . THR A 1 80 ? 18.577 2.164 2.665 1.00 58.75 80 THR A O 1
ATOM 623 N N . ASN A 1 81 ? 19.041 4.210 3.371 1.00 59.81 81 ASN A N 1
ATOM 624 C CA . ASN A 1 81 ? 17.707 4.730 3.067 1.00 59.81 81 ASN A CA 1
ATOM 625 C C . ASN A 1 81 ? 17.255 4.328 1.643 1.00 59.81 81 ASN A C 1
ATOM 627 O O . ASN A 1 81 ? 17.960 4.591 0.673 1.00 59.81 81 ASN A O 1
ATOM 631 N N . PHE A 1 82 ? 16.092 3.685 1.518 1.00 63.34 82 PHE A N 1
ATOM 632 C CA . PHE A 1 82 ? 15.671 2.957 0.310 1.00 63.34 82 PHE A CA 1
ATOM 633 C C . PHE A 1 82 ? 15.282 3.827 -0.905 1.00 63.34 82 PHE A C 1
ATOM 635 O O . PHE A 1 82 ? 14.746 3.298 -1.881 1.00 63.34 82 PHE A O 1
ATOM 642 N N . GLY A 1 83 ? 15.516 5.141 -0.843 1.00 76.44 83 GLY A N 1
ATOM 643 C CA . GLY A 1 83 ? 15.020 6.108 -1.822 1.00 76.44 83 GLY A CA 1
ATOM 644 C C . GLY A 1 83 ? 13.490 6.243 -1.813 1.00 76.44 83 GLY A C 1
ATOM 645 O O . GLY A 1 83 ? 12.759 5.372 -1.331 1.00 76.44 83 GLY A O 1
ATOM 646 N N . GLY A 1 84 ? 12.990 7.352 -2.355 1.00 87.12 84 GLY A N 1
ATOM 647 C CA . GLY A 1 84 ? 11.561 7.664 -2.405 1.00 87.12 84 GLY A CA 1
ATOM 648 C C . GLY A 1 84 ? 11.054 8.572 -1.286 1.00 87.12 84 GLY A C 1
ATOM 649 O O . GLY A 1 84 ? 11.809 9.319 -0.666 1.00 87.12 84 GLY A O 1
ATOM 650 N N . PHE A 1 85 ? 9.739 8.557 -1.078 1.00 90.81 85 PHE A N 1
ATOM 651 C CA . PHE A 1 85 ? 9.031 9.531 -0.254 1.00 90.81 85 PHE A CA 1
ATOM 652 C C . PHE A 1 85 ? 7.805 8.928 0.435 1.00 90.81 85 PHE A C 1
ATOM 654 O O . PHE A 1 85 ? 7.257 7.903 0.031 1.00 90.81 85 PHE A O 1
ATOM 661 N N . GLN A 1 86 ? 7.337 9.612 1.472 1.00 93.06 86 GLN A N 1
ATOM 662 C CA . GLN A 1 86 ? 6.044 9.360 2.093 1.00 93.06 86 GLN A CA 1
ATOM 663 C C . GLN A 1 86 ? 5.146 10.561 1.841 1.00 93.06 86 GLN A C 1
ATOM 665 O O . GLN A 1 86 ? 5.602 11.702 1.910 1.00 93.06 86 GLN A O 1
ATOM 670 N N . THR A 1 87 ? 3.870 10.315 1.557 1.00 94.94 87 THR A N 1
ATOM 671 C CA . THR A 1 87 ? 2.915 11.399 1.335 1.00 94.94 87 THR A CA 1
ATOM 672 C C . THR A 1 87 ? 1.558 11.119 1.968 1.00 94.94 87 THR A C 1
ATOM 674 O O . THR A 1 87 ? 1.141 9.967 2.110 1.00 94.94 87 THR A O 1
ATOM 677 N N . SER A 1 88 ? 0.881 12.202 2.347 1.00 96.62 88 SER A N 1
ATOM 678 C CA . SER A 1 88 ? -0.537 12.226 2.699 1.00 96.62 88 SER A CA 1
ATOM 679 C C . SER A 1 88 ? -1.333 12.605 1.458 1.00 96.62 88 SER A C 1
ATOM 681 O O . SER A 1 88 ? -0.984 13.561 0.769 1.00 96.62 88 SER A O 1
ATOM 683 N N . THR A 1 89 ? -2.413 11.881 1.180 1.00 96.81 89 THR A N 1
ATOM 684 C CA . THR A 1 89 ? -3.243 12.100 -0.019 1.00 96.81 89 THR A CA 1
ATOM 685 C C . THR A 1 89 ? -4.605 12.709 0.325 1.00 96.81 89 THR A C 1
ATOM 687 O O . THR A 1 89 ? -5.572 12.538 -0.415 1.00 96.81 89 THR A O 1
ATOM 690 N N . GLY A 1 90 ? -4.700 13.371 1.484 1.00 96.69 90 GLY A N 1
ATOM 691 C CA . GLY A 1 90 ? -5.950 13.906 2.026 1.00 96.69 90 GLY A CA 1
ATOM 692 C C . GLY A 1 90 ? -6.800 12.857 2.751 1.00 96.69 90 GLY A C 1
ATOM 693 O O . GLY A 1 90 ? -6.507 11.664 2.732 1.00 96.69 90 GLY A O 1
ATOM 694 N N . ASN A 1 91 ? -7.842 13.312 3.456 1.00 96.88 91 ASN A N 1
ATOM 695 C CA . ASN A 1 91 ? -8.832 12.465 4.149 1.00 96.88 91 ASN A CA 1
ATOM 696 C C . ASN A 1 91 ? -8.251 11.407 5.119 1.00 96.88 91 ASN A C 1
ATOM 698 O O . ASN A 1 91 ? -8.884 10.392 5.413 1.00 96.88 91 ASN A O 1
ATOM 702 N N . GLY A 1 92 ? -7.047 11.659 5.648 1.00 97.56 92 GLY A N 1
ATOM 703 C CA . GLY A 1 92 ? -6.331 10.765 6.565 1.00 97.56 92 GLY A CA 1
ATOM 704 C C . GLY A 1 92 ? -5.603 9.602 5.883 1.00 97.56 92 GLY A C 1
ATOM 705 O O . GLY A 1 92 ? -5.078 8.732 6.574 1.00 97.56 92 GLY A O 1
ATOM 706 N N . HIS A 1 93 ? -5.591 9.553 4.552 1.00 98.38 93 HIS A N 1
ATOM 707 C CA . HIS A 1 93 ? -4.869 8.556 3.772 1.00 98.38 93 HIS A CA 1
ATOM 708 C C . HIS A 1 93 ? -3.378 8.880 3.694 1.00 98.38 93 HIS A C 1
ATOM 710 O O . HIS A 1 93 ? -2.982 10.046 3.654 1.00 98.38 93 HIS A O 1
ATOM 716 N N . GLY A 1 94 ? -2.550 7.845 3.606 1.00 97.94 94 GLY A N 1
ATOM 717 C CA . GLY A 1 94 ? -1.122 8.017 3.384 1.00 97.94 94 GLY A CA 1
ATOM 718 C C . GLY A 1 94 ? -0.471 6.774 2.805 1.00 97.94 94 GLY A C 1
ATOM 719 O O . GLY A 1 94 ? -0.996 5.661 2.918 1.00 97.94 94 GLY A O 1
ATOM 720 N N . VAL A 1 95 ? 0.660 6.992 2.144 1.00 96.62 95 VAL A N 1
ATOM 721 C CA . VAL A 1 95 ? 1.377 5.972 1.384 1.00 96.62 95 VAL A CA 1
ATOM 722 C C . VAL A 1 95 ? 2.882 6.213 1.442 1.00 96.62 95 VAL A C 1
ATOM 724 O O . VAL A 1 95 ? 3.355 7.347 1.341 1.00 96.62 95 VAL A O 1
ATOM 727 N N . ILE A 1 96 ? 3.632 5.120 1.571 1.00 93.81 96 ILE A N 1
ATOM 728 C CA . ILE A 1 96 ? 5.081 5.081 1.375 1.00 93.81 96 ILE A CA 1
ATOM 729 C C . ILE A 1 96 ? 5.351 4.656 -0.067 1.00 93.81 96 ILE A C 1
ATOM 731 O O . ILE A 1 96 ? 4.883 3.604 -0.516 1.00 93.81 96 ILE A O 1
ATOM 735 N N . VAL A 1 97 ? 6.135 5.456 -0.779 1.00 91.81 97 VAL A N 1
ATOM 736 C CA . VAL A 1 97 ? 6.461 5.284 -2.192 1.00 91.81 97 VAL A CA 1
ATOM 737 C C . VAL A 1 97 ? 7.970 5.176 -2.348 1.00 91.81 97 VAL A C 1
ATOM 739 O O . VAL A 1 97 ? 8.716 5.999 -1.830 1.00 91.81 97 VAL A O 1
ATOM 742 N N . ARG A 1 98 ? 8.423 4.172 -3.093 1.00 87.06 98 ARG A N 1
ATOM 743 C CA . ARG A 1 98 ? 9.807 4.066 -3.559 1.00 87.06 98 ARG A CA 1
ATOM 744 C C . ARG A 1 98 ? 9.970 4.677 -4.937 1.00 87.06 98 ARG A C 1
ATOM 746 O O . ARG A 1 98 ? 9.058 4.607 -5.761 1.00 87.06 98 ARG A O 1
ATOM 753 N N . GLU A 1 99 ? 11.154 5.209 -5.189 1.00 83.00 99 GLU A N 1
ATOM 754 C CA . GLU A 1 99 ? 11.616 5.481 -6.547 1.00 83.00 99 GLU A CA 1
ATOM 755 C C . GLU A 1 99 ? 11.994 4.169 -7.245 1.00 83.00 99 GLU A C 1
ATOM 757 O O . GLU A 1 99 ? 12.531 3.251 -6.621 1.00 83.00 99 GLU A O 1
ATOM 762 N N . GLY A 1 100 ? 11.703 4.080 -8.542 1.00 75.50 100 GLY A N 1
ATOM 763 C CA . GLY A 1 100 ? 11.976 2.902 -9.356 1.00 75.50 100 GLY A CA 1
ATOM 764 C C . GLY A 1 100 ? 10.902 1.815 -9.271 1.00 75.50 100 GLY A C 1
ATOM 765 O O . GLY A 1 100 ? 9.812 2.000 -8.726 1.00 75.50 100 GLY A O 1
ATOM 766 N N . THR A 1 101 ? 11.212 0.664 -9.866 1.00 64.56 101 THR A N 1
ATOM 767 C CA . THR A 1 101 ? 10.335 -0.510 -9.911 1.00 64.56 101 THR A CA 1
ATOM 768 C C . THR A 1 101 ? 10.592 -1.436 -8.718 1.00 64.56 101 THR A C 1
ATOM 770 O O . THR A 1 101 ? 11.590 -1.316 -8.006 1.00 64.56 101 THR A O 1
ATOM 773 N N . VAL A 1 102 ? 9.655 -2.350 -8.441 1.00 60.94 102 VAL A N 1
ATOM 774 C CA . VAL A 1 102 ? 9.738 -3.246 -7.277 1.00 60.94 102 VAL A CA 1
ATOM 775 C C . VAL A 1 102 ? 10.960 -4.159 -7.385 1.00 60.94 102 VAL A C 1
ATOM 777 O O . VAL A 1 102 ? 10.992 -5.083 -8.188 1.00 60.94 102 VAL A O 1
ATOM 780 N N . THR A 1 103 ? 11.940 -3.918 -6.519 1.00 54.75 103 THR A N 1
ATOM 781 C CA . THR A 1 103 ? 13.221 -4.632 -6.440 1.00 54.75 103 THR A CA 1
ATOM 782 C C . THR A 1 103 ? 13.331 -5.396 -5.121 1.00 54.75 103 THR A C 1
ATOM 784 O O . THR A 1 103 ? 14.165 -5.096 -4.274 1.00 54.75 103 THR A O 1
ATOM 787 N N . ALA A 1 104 ? 12.436 -6.357 -4.884 1.00 56.22 104 ALA A N 1
ATOM 788 C CA . ALA A 1 104 ? 12.638 -7.366 -3.838 1.00 56.22 104 ALA A CA 1
ATOM 789 C C . ALA A 1 104 ? 11.637 -8.513 -3.992 1.00 56.22 104 ALA A C 1
ATOM 791 O O . ALA A 1 104 ? 10.447 -8.339 -3.709 1.00 56.22 104 ALA A O 1
ATOM 792 N N . GLY A 1 105 ? 12.121 -9.691 -4.370 1.00 61.59 105 GLY A N 1
ATOM 793 C CA . GLY A 1 105 ? 11.309 -10.895 -4.485 1.00 61.59 105 GLY A CA 1
ATOM 794 C C . GLY A 1 105 ? 12.109 -12.070 -5.030 1.00 61.59 105 GLY A C 1
ATOM 795 O O . GLY A 1 105 ? 13.294 -11.942 -5.317 1.00 61.59 105 GLY A O 1
ATOM 796 N N . GLU A 1 106 ? 11.440 -13.210 -5.152 1.00 69.88 106 GLU A N 1
ATOM 797 C CA . GLU A 1 106 ? 11.947 -14.361 -5.902 1.00 69.88 106 GLU A CA 1
ATOM 798 C C . GLU A 1 106 ? 12.138 -13.980 -7.381 1.00 69.88 106 GLU A C 1
ATOM 800 O O . GLU A 1 106 ? 11.402 -13.133 -7.901 1.00 69.88 106 GLU A O 1
ATOM 805 N N . GLU A 1 107 ? 13.105 -14.606 -8.057 1.00 77.12 107 GLU A N 1
ATOM 806 C CA . GLU A 1 107 ? 13.466 -14.303 -9.453 1.00 77.12 107 GLU A CA 1
ATOM 807 C C . GLU A 1 107 ? 12.249 -14.324 -10.389 1.00 77.12 107 GLU A C 1
ATOM 809 O O . GLU A 1 107 ? 12.067 -13.406 -11.187 1.00 77.12 107 GLU A O 1
ATOM 814 N N . ASP A 1 108 ? 11.351 -15.299 -10.217 1.00 81.56 108 ASP A N 1
ATOM 815 C CA . ASP A 1 108 ? 10.126 -15.426 -11.012 1.00 81.56 108 ASP A CA 1
ATOM 816 C C . ASP A 1 108 ? 9.189 -14.217 -10.865 1.00 81.56 108 ASP A C 1
ATOM 818 O O . ASP A 1 108 ? 8.557 -13.786 -11.833 1.00 81.56 108 ASP A O 1
ATOM 822 N N . ILE A 1 109 ? 9.098 -13.637 -9.663 1.00 79.44 109 ILE A N 1
ATOM 823 C CA . ILE A 1 109 ? 8.273 -12.448 -9.407 1.00 79.44 109 ILE A CA 1
ATOM 824 C C . ILE A 1 109 ? 8.905 -11.230 -10.075 1.00 79.44 109 ILE A C 1
ATOM 826 O O . ILE A 1 109 ? 8.192 -10.415 -10.659 1.00 79.44 109 ILE A O 1
ATOM 830 N N . MET A 1 110 ? 10.231 -11.108 -10.005 1.00 79.19 110 MET A N 1
ATOM 831 C CA . MET A 1 110 ? 10.959 -10.003 -10.627 1.00 79.19 110 MET A CA 1
ATOM 832 C C . MET A 1 110 ? 10.855 -10.057 -12.154 1.00 79.19 110 MET A C 1
ATOM 834 O O . MET A 1 110 ? 10.457 -9.067 -12.767 1.00 79.19 110 MET A O 1
ATOM 838 N N . ALA A 1 111 ? 11.105 -11.223 -12.755 1.00 83.88 111 ALA A N 1
ATOM 839 C CA . ALA A 1 111 ? 10.959 -11.444 -14.192 1.00 83.88 111 ALA A CA 1
ATOM 840 C C . ALA A 1 111 ? 9.519 -11.184 -14.657 1.00 83.88 111 ALA A C 1
ATOM 842 O O . ALA A 1 111 ? 9.277 -10.575 -15.703 1.00 83.88 111 ALA A O 1
ATOM 843 N N . TYR A 1 112 ? 8.537 -11.600 -13.855 1.00 85.56 112 TYR A N 1
ATOM 844 C CA . TYR A 1 112 ? 7.144 -11.287 -14.116 1.00 85.56 112 TYR A CA 1
ATOM 845 C C . TYR A 1 112 ? 6.887 -9.768 -14.083 1.00 85.56 112 TYR A C 1
ATOM 847 O O . TYR A 1 112 ? 6.294 -9.240 -15.024 1.00 85.56 112 TYR A O 1
ATOM 855 N N . GLU A 1 113 ? 7.326 -9.055 -13.042 1.00 85.38 113 GLU A N 1
ATOM 856 C CA . GLU A 1 113 ? 7.124 -7.606 -12.914 1.00 85.38 113 GLU A CA 1
ATOM 857 C C . GLU A 1 113 ? 7.776 -6.831 -14.064 1.00 85.38 113 GLU A C 1
ATOM 859 O O . GLU A 1 113 ? 7.158 -5.903 -14.585 1.00 85.38 113 GLU A O 1
ATOM 864 N N . GLU A 1 114 ? 8.959 -7.253 -14.512 1.00 86.19 114 GLU A N 1
ATOM 865 C CA . GLU A 1 114 ? 9.636 -6.707 -15.689 1.00 86.19 114 GLU A CA 1
ATOM 866 C C . GLU A 1 114 ? 8.828 -6.951 -16.971 1.00 86.19 114 GLU A C 1
ATOM 868 O O . GLU A 1 114 ? 8.570 -6.018 -17.735 1.00 86.19 114 GLU A O 1
ATOM 873 N N . SER A 1 115 ? 8.327 -8.178 -17.166 1.00 89.44 115 SER A N 1
ATOM 874 C CA . SER A 1 115 ? 7.559 -8.551 -18.363 1.00 89.44 115 SER A CA 1
ATOM 875 C C . SER A 1 115 ? 6.285 -7.723 -18.564 1.00 89.44 115 SER A C 1
ATOM 877 O O . SER A 1 115 ? 5.774 -7.626 -19.682 1.00 89.44 115 SER A O 1
ATOM 879 N N . ILE A 1 116 ? 5.751 -7.130 -17.491 1.00 89.31 116 ILE A N 1
ATOM 880 C CA . ILE A 1 116 ? 4.514 -6.351 -17.543 1.00 89.31 116 ILE A CA 1
ATOM 881 C C . ILE A 1 116 ? 4.737 -4.845 -17.628 1.00 89.31 116 ILE A C 1
ATOM 883 O O . ILE A 1 116 ? 3.763 -4.129 -17.867 1.00 89.31 116 ILE A O 1
ATOM 887 N N . LEU A 1 117 ? 5.967 -4.347 -17.450 1.00 88.88 117 LEU A N 1
ATOM 888 C CA . LEU A 1 117 ? 6.252 -2.907 -17.443 1.00 88.88 117 LEU A CA 1
ATOM 889 C C . LEU A 1 117 ? 5.692 -2.169 -18.671 1.00 88.88 117 LEU A C 1
ATOM 891 O O . LEU A 1 117 ? 5.036 -1.147 -18.461 1.00 88.88 117 LEU A O 1
ATOM 895 N N . PRO A 1 118 ? 5.809 -2.683 -19.917 1.00 92.19 118 PRO A N 1
ATOM 896 C CA . PRO A 1 118 ? 5.232 -2.003 -21.078 1.00 92.19 118 PRO A CA 1
ATOM 897 C C . PRO A 1 118 ? 3.708 -1.827 -20.988 1.00 92.19 118 PRO A C 1
ATOM 899 O O . PRO A 1 118 ? 3.154 -0.823 -21.433 1.00 92.19 118 PRO A O 1
ATOM 902 N N . GLU A 1 119 ? 3.004 -2.792 -20.392 1.00 92.94 119 GLU A N 1
ATOM 903 C CA . GLU A 1 119 ? 1.558 -2.696 -20.190 1.00 92.94 119 GLU A CA 1
ATOM 904 C C . GLU A 1 119 ? 1.208 -1.712 -19.071 1.00 92.94 119 GLU A C 1
ATOM 906 O O . GLU A 1 119 ? 0.274 -0.924 -19.225 1.00 92.94 119 GLU A O 1
ATOM 911 N N . VAL A 1 120 ? 1.972 -1.724 -17.976 1.00 90.88 120 VAL A N 1
ATOM 912 C CA . VAL A 1 120 ? 1.804 -0.776 -16.867 1.00 90.88 120 VAL A CA 1
ATOM 913 C C . VAL A 1 120 ? 1.990 0.655 -17.364 1.00 90.88 120 VAL A C 1
ATOM 915 O O . VAL A 1 120 ? 1.145 1.504 -17.088 1.00 90.88 120 VAL A O 1
ATOM 918 N N . GLU A 1 121 ? 3.038 0.915 -18.152 1.00 92.50 121 GLU A N 1
ATOM 919 C CA . GLU A 1 121 ? 3.279 2.222 -18.773 1.00 92.50 121 GLU A CA 1
ATOM 920 C C . GLU A 1 121 ? 2.120 2.652 -19.671 1.00 92.50 121 GLU A C 1
ATOM 922 O O . GLU A 1 121 ? 1.666 3.793 -19.586 1.00 92.50 121 GLU A O 1
ATOM 927 N N . ARG A 1 122 ? 1.603 1.739 -20.501 1.00 93.38 122 ARG A N 1
ATOM 928 C CA . ARG A 1 122 ? 0.471 2.021 -21.391 1.00 93.38 122 ARG A CA 1
ATOM 929 C C . ARG A 1 122 ? -0.810 2.355 -20.619 1.00 93.38 122 ARG A C 1
ATOM 931 O O . ARG A 1 122 ? -1.584 3.186 -21.083 1.00 93.38 122 ARG A O 1
ATOM 938 N N . ARG A 1 123 ? -1.065 1.696 -19.483 1.00 91.94 123 ARG A N 1
ATOM 939 C CA . ARG A 1 123 ? -2.293 1.884 -18.685 1.00 91.94 123 ARG A CA 1
ATOM 940 C C . ARG A 1 123 ? -2.217 3.091 -17.753 1.00 91.94 123 ARG A C 1
ATOM 942 O O . ARG A 1 123 ? -3.171 3.855 -17.666 1.00 91.94 123 ARG A O 1
ATOM 949 N N . LEU A 1 124 ? -1.103 3.244 -17.042 1.00 91.75 124 LEU A N 1
ATOM 950 C CA . LEU A 1 124 ? -0.972 4.189 -15.928 1.00 91.75 124 LEU A CA 1
ATOM 951 C C . LEU A 1 124 ? -0.087 5.402 -16.259 1.00 91.75 124 LEU A C 1
ATOM 953 O O . LEU A 1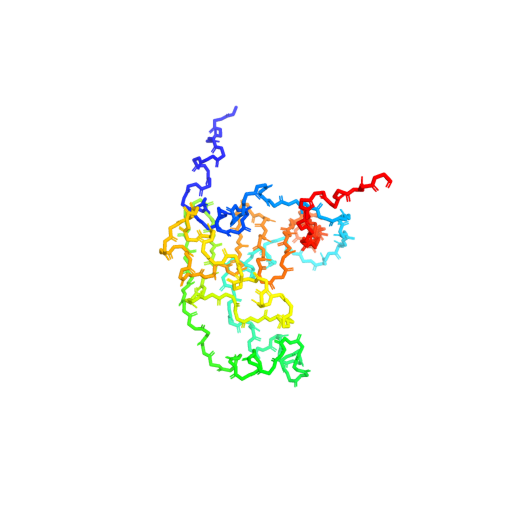 124 ? -0.095 6.393 -15.523 1.00 91.75 124 LEU A O 1
ATOM 957 N N . GLY A 1 125 ? 0.654 5.344 -17.366 1.00 91.12 125 GLY A N 1
ATOM 958 C CA . GLY A 1 125 ? 1.627 6.352 -17.771 1.00 91.12 125 GLY A CA 1
ATOM 959 C C . GLY A 1 125 ? 3.019 6.121 -17.175 1.00 91.12 125 GLY A C 1
ATOM 960 O O . GLY A 1 125 ? 3.190 5.480 -16.136 1.00 91.12 125 GLY A O 1
ATOM 961 N N . LYS A 1 126 ? 4.037 6.693 -17.831 1.00 85.81 126 LYS A N 1
ATOM 962 C CA . LYS A 1 126 ? 5.454 6.529 -17.455 1.00 85.81 126 LYS A CA 1
ATOM 963 C C . LYS A 1 126 ? 5.786 7.031 -16.049 1.00 85.81 126 LYS A C 1
ATOM 965 O O . LYS A 1 126 ? 6.585 6.409 -15.360 1.00 85.81 126 LYS A O 1
ATOM 970 N N . SER A 1 127 ? 5.152 8.115 -15.596 1.00 83.75 127 SER A N 1
ATOM 971 C CA . SER A 1 127 ? 5.371 8.652 -14.244 1.00 83.75 127 SER A CA 1
ATOM 972 C C . SER A 1 127 ? 4.990 7.645 -13.158 1.00 83.75 127 SER A C 1
ATOM 974 O O . SER A 1 127 ? 5.725 7.471 -12.192 1.00 83.75 127 SER A O 1
ATOM 976 N N . ARG A 1 128 ? 3.867 6.940 -13.341 1.00 86.31 128 ARG A N 1
ATOM 977 C CA . ARG A 1 128 ? 3.413 5.873 -12.443 1.00 86.31 128 ARG A CA 1
ATOM 978 C C . ARG A 1 128 ? 4.275 4.622 -12.559 1.00 86.31 128 ARG A C 1
ATOM 980 O O . ARG A 1 128 ? 4.526 3.980 -11.549 1.00 86.31 128 ARG A O 1
ATOM 987 N N . ALA A 1 129 ? 4.766 4.290 -13.749 1.00 80.38 129 ALA A N 1
ATOM 988 C CA . ALA A 1 129 ? 5.663 3.148 -13.927 1.00 80.38 129 ALA A CA 1
ATOM 989 C C . ALA A 1 129 ? 7.038 3.334 -13.249 1.00 80.38 129 ALA A C 1
ATOM 991 O O . ALA A 1 129 ? 7.660 2.347 -12.868 1.00 80.38 129 ALA A O 1
ATOM 992 N N . GLY A 1 130 ? 7.489 4.580 -13.063 1.00 82.81 130 GLY A N 1
ATOM 993 C CA . GLY A 1 130 ? 8.772 4.913 -12.432 1.00 82.81 130 GLY A CA 1
ATOM 994 C C . GLY A 1 130 ? 8.771 4.964 -10.899 1.00 82.81 130 GLY A C 1
ATOM 995 O O . GLY A 1 130 ? 9.794 5.316 -10.315 1.00 82.81 130 GLY A O 1
ATOM 996 N N . ILE A 1 131 ? 7.650 4.649 -10.246 1.00 87.50 131 ILE A N 1
ATOM 997 C CA . ILE A 1 131 ? 7.531 4.607 -8.783 1.00 87.50 131 ILE A CA 1
ATOM 998 C C . ILE A 1 131 ? 6.911 3.289 -8.317 1.00 87.50 131 ILE A C 1
ATOM 1000 O O . ILE A 1 131 ? 6.176 2.634 -9.057 1.00 87.50 131 ILE A O 1
ATOM 1004 N N . ALA A 1 132 ? 7.137 2.951 -7.049 1.00 88.50 132 ALA A N 1
ATOM 1005 C CA . ALA A 1 132 ? 6.563 1.785 -6.394 1.00 88.50 132 ALA A CA 1
ATOM 1006 C C . ALA A 1 132 ? 5.924 2.150 -5.040 1.00 88.50 132 ALA A C 1
ATOM 1008 O O . ALA A 1 132 ? 6.601 2.152 -4.010 1.00 88.50 132 ALA A O 1
ATOM 1009 N N . PRO A 1 133 ? 4.612 2.436 -5.003 1.00 91.00 133 PRO A N 1
ATOM 1010 C CA . PRO A 1 133 ? 3.807 2.459 -3.785 1.00 91.00 133 PRO A CA 1
ATOM 1011 C C . PRO A 1 133 ? 3.926 1.124 -3.048 1.00 91.00 133 PRO A C 1
ATOM 1013 O O . PRO A 1 133 ? 3.477 0.081 -3.522 1.00 91.00 133 PRO A O 1
ATOM 1016 N N . ILE A 1 134 ? 4.566 1.142 -1.884 1.00 87.56 134 ILE A N 1
ATOM 1017 C CA . ILE A 1 134 ? 4.890 -0.076 -1.145 1.00 87.56 134 ILE A CA 1
ATOM 1018 C C . ILE A 1 134 ? 3.715 -0.459 -0.270 1.00 87.56 134 ILE A C 1
ATOM 1020 O O . ILE A 1 134 ? 3.176 -1.557 -0.395 1.00 87.56 134 ILE A O 1
ATOM 1024 N N . VAL A 1 135 ? 3.362 0.437 0.644 1.00 91.56 135 VAL A N 1
ATOM 1025 C CA . VAL A 1 135 ? 2.419 0.214 1.732 1.00 91.56 135 VAL A CA 1
ATOM 1026 C C . VAL A 1 135 ? 1.666 1.508 1.993 1.00 91.56 135 VAL A C 1
ATOM 1028 O O . VAL A 1 135 ? 2.200 2.597 1.785 1.00 91.56 135 VAL A O 1
ATOM 1031 N N . SER A 1 136 ? 0.407 1.379 2.384 1.00 95.75 136 SER A N 1
ATOM 103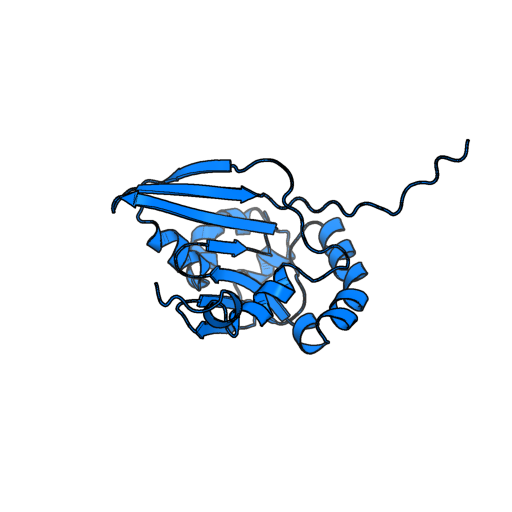2 C CA . SER A 1 136 ? -0.465 2.510 2.661 1.00 95.75 136 SER A CA 1
ATOM 1033 C C . SER A 1 136 ? -1.436 2.190 3.781 1.00 95.75 136 SER A C 1
ATOM 1035 O O . SER A 1 136 ? -1.658 1.021 4.106 1.00 95.75 136 SER A O 1
ATOM 1037 N N . THR A 1 137 ? -2.076 3.235 4.296 1.00 98.06 137 THR A N 1
ATOM 1038 C CA . THR A 1 137 ? -3.343 3.114 5.011 1.00 98.06 137 THR A CA 1
ATOM 1039 C C . THR A 1 137 ? -4.376 3.998 4.326 1.00 98.06 137 THR A C 1
ATOM 1041 O O . THR A 1 137 ? -4.296 5.226 4.349 1.00 98.06 137 THR A O 1
ATOM 1044 N N . VAL A 1 138 ? -5.382 3.354 3.739 1.00 98.31 138 VAL A N 1
ATOM 1045 C CA . VAL A 1 138 ? -6.662 3.974 3.420 1.00 98.31 138 VAL A CA 1
ATOM 1046 C C . VAL A 1 138 ? -7.428 4.065 4.734 1.00 98.31 138 VAL A C 1
ATOM 1048 O O . VAL A 1 138 ? -7.914 3.065 5.275 1.00 98.31 138 VAL A O 1
ATOM 1051 N N . PHE A 1 139 ? -7.448 5.278 5.282 1.00 98.12 139 PHE A N 1
ATOM 1052 C CA . PHE A 1 139 ? -8.171 5.612 6.503 1.00 98.12 139 PHE A CA 1
ATOM 1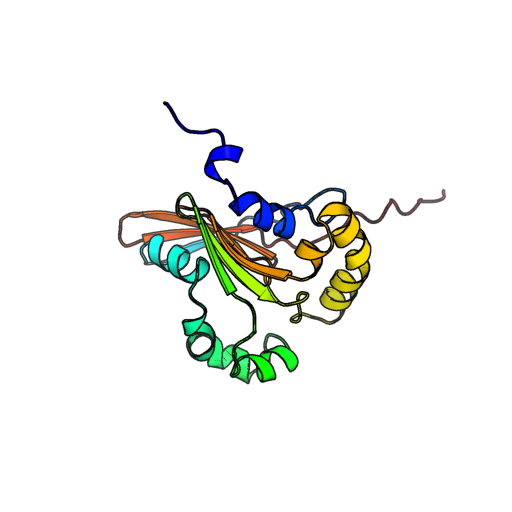053 C C . PHE A 1 139 ? -9.585 4.986 6.529 1.00 98.12 139 PHE A C 1
ATOM 1055 O O . PHE A 1 139 ? -10.247 4.907 5.495 1.00 98.12 139 PHE A O 1
ATOM 1062 N N . PRO A 1 140 ? -10.064 4.537 7.702 1.00 97.50 140 PRO A N 1
ATOM 1063 C CA . PRO A 1 140 ? -9.332 4.493 8.968 1.00 97.50 140 PRO A CA 1
ATOM 1064 C C . PRO A 1 140 ? -8.348 3.326 9.067 1.00 97.50 140 PRO A C 1
ATOM 1066 O O . PRO A 1 140 ? -7.266 3.491 9.612 1.00 97.50 140 PRO A O 1
ATOM 1069 N N . ASN A 1 141 ? -8.707 2.147 8.571 1.00 96.94 141 ASN A N 1
ATOM 1070 C CA . ASN A 1 141 ? -8.118 0.898 9.050 1.00 96.94 141 ASN A CA 1
ATOM 1071 C C . ASN A 1 141 ? -7.871 -0.146 7.952 1.00 96.94 141 ASN A C 1
ATOM 1073 O O . ASN A 1 141 ? -7.785 -1.337 8.264 1.00 96.94 141 ASN A O 1
ATOM 1077 N N . CYS A 1 142 ? -7.795 0.273 6.690 1.00 96.62 142 CYS A N 1
ATOM 1078 C CA . CYS A 1 142 ? -7.476 -0.599 5.567 1.00 96.62 142 CYS A CA 1
ATOM 1079 C C . CYS A 1 142 ? -6.054 -0.307 5.091 1.00 96.62 142 CYS A C 1
ATOM 1081 O O . CYS A 1 142 ? -5.763 0.808 4.676 1.00 96.62 142 CYS A O 1
ATOM 1083 N N . SER A 1 143 ? -5.174 -1.302 5.122 1.00 96.19 143 SER A N 1
ATOM 1084 C CA . SER A 1 143 ? -3.773 -1.147 4.743 1.00 96.19 143 SER A CA 1
ATOM 1085 C C . SER A 1 143 ? -3.398 -2.057 3.568 1.00 96.19 143 SER A C 1
ATOM 1087 O O . SER A 1 143 ? -3.038 -3.225 3.777 1.00 96.19 143 SER A O 1
ATOM 1089 N N . PRO A 1 144 ? -3.506 -1.563 2.321 1.00 93.50 144 PRO A N 1
ATOM 1090 C CA . PRO A 1 144 ? -2.914 -2.198 1.150 1.00 93.50 144 PRO A CA 1
ATOM 1091 C C . PRO A 1 144 ? -1.385 -2.236 1.224 1.00 93.50 144 PRO A C 1
ATOM 1093 O O . PRO A 1 144 ? -0.733 -1.230 1.507 1.00 93.50 144 PRO A O 1
ATOM 1096 N N . PHE A 1 145 ? -0.811 -3.408 0.952 1.00 88.44 145 PHE A N 1
ATOM 1097 C CA . PHE A 1 145 ? 0.626 -3.659 0.996 1.00 88.44 145 PHE A CA 1
ATOM 1098 C C . PHE A 1 145 ? 1.070 -4.421 -0.254 1.00 88.44 145 PHE A C 1
ATOM 1100 O O . PHE A 1 145 ? 1.037 -5.655 -0.294 1.00 88.44 145 PHE A O 1
ATOM 1107 N N . TYR A 1 146 ? 1.503 -3.674 -1.269 1.00 84.12 146 TYR A N 1
ATOM 1108 C CA . TYR A 1 146 ? 1.867 -4.205 -2.579 1.00 84.12 146 TYR A CA 1
ATOM 1109 C C . TYR A 1 146 ? 3.093 -5.109 -2.528 1.00 84.12 146 TYR A C 1
ATOM 1111 O O . TYR A 1 146 ? 3.064 -6.204 -3.074 1.00 84.12 146 TYR A O 1
ATOM 1119 N N . SER A 1 147 ? 4.144 -4.729 -1.788 1.00 76.38 147 SER A N 1
ATOM 1120 C CA . SER A 1 147 ? 5.379 -5.540 -1.754 1.00 76.38 147 SER A CA 1
ATOM 1121 C C . SER A 1 147 ? 5.211 -6.928 -1.120 1.00 76.38 147 SER A C 1
ATOM 1123 O O . SER A 1 147 ? 6.133 -7.740 -1.147 1.00 76.38 147 SER A O 1
ATOM 1125 N N . ARG A 1 148 ? 4.051 -7.193 -0.507 1.00 75.50 148 ARG A N 1
ATOM 1126 C CA . ARG A 1 148 ? 3.661 -8.510 0.007 1.00 75.50 148 ARG A CA 1
ATOM 1127 C C . ARG A 1 148 ? 2.389 -9.042 -0.631 1.00 75.50 148 ARG A C 1
ATOM 1129 O O . ARG A 1 148 ? 1.950 -10.109 -0.218 1.00 75.50 148 ARG A O 1
ATOM 1136 N N . TRP A 1 149 ? 1.802 -8.308 -1.573 1.00 81.50 149 TRP A N 1
ATOM 1137 C CA . TRP A 1 149 ? 0.552 -8.672 -2.221 1.00 81.50 149 TRP A CA 1
ATOM 1138 C C . TRP A 1 149 ? -0.515 -9.006 -1.175 1.00 81.50 149 TRP A C 1
ATOM 1140 O O . TRP A 1 149 ? -1.077 -10.095 -1.157 1.00 81.50 149 TRP A O 1
ATOM 1150 N N . THR A 1 150 ? -0.777 -8.092 -0.232 1.00 86.25 150 THR A N 1
ATOM 1151 C CA . THR A 1 150 ? -1.829 -8.273 0.793 1.00 86.25 150 THR A CA 1
ATOM 1152 C C . THR A 1 150 ? -2.646 -7.005 0.983 1.00 86.25 150 THR A C 1
ATOM 1154 O O . THR A 1 150 ? -2.098 -5.910 0.890 1.00 86.25 150 THR A O 1
ATOM 1157 N N . ILE A 1 151 ? -3.923 -7.145 1.343 1.00 91.19 151 ILE A N 1
ATOM 1158 C CA . ILE A 1 151 ? -4.689 -6.069 1.984 1.00 91.19 151 ILE A CA 1
ATOM 1159 C C . ILE A 1 151 ? -4.982 -6.488 3.428 1.00 91.19 151 ILE A C 1
ATOM 1161 O O . ILE A 1 151 ? -5.264 -7.647 3.735 1.00 91.19 151 ILE A O 1
ATOM 1165 N N . ARG A 1 152 ? -4.862 -5.556 4.370 1.00 91.88 152 ARG A N 1
ATOM 1166 C CA . ARG A 1 152 ? -5.122 -5.828 5.788 1.00 91.88 152 ARG A CA 1
ATOM 1167 C C . ARG A 1 152 ? -6.212 -4.906 6.287 1.00 91.88 152 ARG A C 1
ATOM 1169 O O . ARG A 1 152 ? -6.177 -3.721 5.996 1.00 91.88 152 ARG A O 1
ATOM 1176 N N . VAL A 1 153 ? -7.162 -5.447 7.043 1.00 94.44 153 VAL A N 1
ATOM 1177 C CA . VAL A 1 153 ? -8.199 -4.644 7.696 1.00 94.44 153 VAL A CA 1
ATOM 1178 C C . VAL A 1 153 ? -8.125 -4.869 9.200 1.00 94.44 153 VAL A C 1
ATOM 1180 O O . VAL A 1 153 ? -8.221 -6.003 9.687 1.00 94.44 153 VAL A O 1
ATOM 1183 N N . TRP A 1 154 ? -7.931 -3.780 9.940 1.00 94.00 154 TRP A N 1
ATOM 1184 C CA . TRP A 1 154 ? -7.763 -3.790 11.393 1.00 94.00 154 TRP A CA 1
ATOM 1185 C C . TRP A 1 154 ? -9.121 -3.568 12.066 1.00 94.00 154 TRP A C 1
ATOM 1187 O O . TRP A 1 154 ? -9.507 -2.440 12.374 1.00 94.00 154 TRP A O 1
ATOM 1197 N N . HIS A 1 155 ? -9.904 -4.633 12.251 1.00 93.31 155 HIS A N 1
ATOM 1198 C CA . HIS A 1 155 ? -11.249 -4.509 12.818 1.00 93.31 155 HIS A CA 1
ATOM 1199 C C . HIS A 1 155 ? -11.178 -4.247 14.334 1.00 93.31 155 HIS A C 1
ATOM 1201 O O . HIS A 1 155 ? -10.721 -5.125 15.074 1.00 93.31 155 HIS A O 1
ATOM 1207 N N . PRO A 1 156 ? -11.647 -3.093 14.843 1.00 92.12 156 PRO A N 1
ATOM 1208 C CA . PRO A 1 156 ? -11.630 -2.812 16.276 1.00 92.12 156 PRO A CA 1
ATOM 1209 C C . PRO A 1 156 ? -12.512 -3.798 17.054 1.00 92.12 156 PRO A C 1
ATOM 1211 O O . PRO A 1 156 ? -13.622 -4.122 16.639 1.00 92.12 156 PRO A O 1
ATOM 1214 N N . ARG A 1 157 ? -12.032 -4.263 18.213 1.00 90.19 157 ARG A N 1
ATOM 1215 C CA . ARG A 1 157 ? -12.786 -5.088 19.177 1.00 90.19 157 ARG A CA 1
ATOM 1216 C C . ARG A 1 157 ? -12.665 -4.509 20.589 1.00 90.19 157 ARG A C 1
ATOM 1218 O O . ARG A 1 157 ? -12.401 -5.228 21.550 1.00 90.19 157 ARG A O 1
ATOM 1225 N N . GLY A 1 158 ? -12.828 -3.192 20.677 1.00 86.06 158 GLY A N 1
ATOM 1226 C CA . GLY A 1 158 ? -12.562 -2.390 21.869 1.00 86.06 158 GLY A CA 1
ATOM 1227 C C . GLY A 1 158 ? -11.215 -1.655 21.804 1.00 86.06 158 GLY A C 1
ATOM 1228 O O . GLY A 1 158 ? -10.478 -1.777 20.824 1.00 86.06 158 GLY A O 1
ATOM 1229 N N . PRO A 1 159 ? -10.876 -0.869 22.838 1.00 83.12 159 PRO A N 1
ATOM 1230 C CA . PRO A 1 159 ? -9.687 -0.016 22.827 1.00 83.12 159 PRO A CA 1
ATOM 1231 C C . PRO A 1 159 ? -8.366 -0.793 22.915 1.00 83.12 159 PRO A C 1
ATOM 1233 O O . PRO A 1 159 ? -7.349 -0.282 22.460 1.00 83.12 159 PRO A O 1
ATOM 1236 N N . GLN A 1 160 ? -8.376 -2.016 23.451 1.00 79.00 160 GLN A N 1
ATOM 1237 C CA . GLN A 1 160 ? -7.171 -2.826 23.702 1.00 79.00 160 GLN A CA 1
ATOM 1238 C C . GLN A 1 160 ? -7.089 -4.098 22.845 1.00 79.00 160 GLN A C 1
ATOM 1240 O O . GLN A 1 160 ? -6.197 -4.923 23.025 1.00 79.00 160 GLN A O 1
ATOM 1245 N N . LYS A 1 161 ? -8.052 -4.315 21.945 1.00 70.88 161 LYS A N 1
ATOM 1246 C CA . LYS A 1 161 ? -8.104 -5.512 21.101 1.00 70.88 161 LYS A CA 1
ATOM 1247 C C . LYS A 1 161 ? -8.568 -5.138 19.708 1.00 70.88 161 LYS A C 1
ATOM 1249 O O . LYS A 1 161 ? -9.514 -4.372 19.535 1.00 70.88 161 LYS A O 1
ATOM 1254 N N . GLN A 1 162 ? -7.971 -5.773 18.715 1.00 74.38 162 GLN A N 1
ATOM 1255 C CA . GLN A 1 162 ? -8.447 -5.725 17.342 1.00 74.38 162 GLN A CA 1
ATOM 1256 C C . GLN A 1 162 ? -8.412 -7.132 16.742 1.00 74.38 162 GLN A C 1
ATOM 1258 O O . GLN A 1 162 ? -7.631 -7.987 17.163 1.00 74.38 162 GLN A O 1
ATOM 1263 N N . LYS A 1 163 ? -9.285 -7.399 15.775 1.00 60.03 163 LYS A N 1
ATOM 1264 C CA . LYS A 1 163 ? -9.216 -8.587 14.928 1.00 60.03 163 LYS A CA 1
ATOM 1265 C C . LYS A 1 163 ? -8.567 -8.170 13.622 1.00 60.03 163 LYS A C 1
ATOM 1267 O O . LYS A 1 163 ? -9.173 -7.447 12.836 1.00 60.03 163 LYS A O 1
ATOM 1272 N N . SER A 1 164 ? -7.355 -8.660 13.396 1.00 54.50 164 SER A N 1
ATOM 1273 C CA . SER A 1 164 ? -6.749 -8.532 12.084 1.00 54.50 164 SER A CA 1
ATOM 1274 C C . SER A 1 164 ? -7.446 -9.533 11.179 1.00 54.50 164 SER A C 1
ATOM 1276 O O . SER A 1 164 ? -7.451 -10.7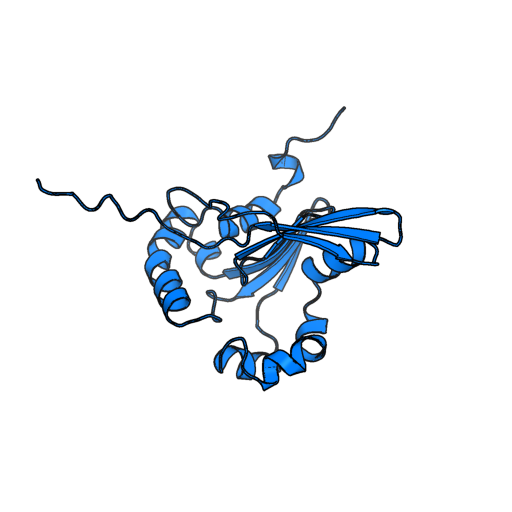41 11.442 1.00 54.50 164 SER A O 1
ATOM 1278 N N . GLY A 1 165 ? -8.084 -9.022 10.136 1.00 47.09 165 GLY A N 1
ATOM 1279 C CA . GLY A 1 165 ? -8.265 -9.793 8.924 1.00 47.09 165 GLY A CA 1
ATOM 1280 C C . GLY A 1 165 ? -7.071 -9.507 8.024 1.00 47.09 165 GLY A C 1
ATOM 1281 O O . GLY A 1 165 ? -6.909 -8.380 7.560 1.00 47.09 165 GLY A O 1
ATOM 1282 N N . ARG A 1 166 ? -6.251 -10.515 7.728 1.00 39.75 166 ARG A N 1
ATOM 1283 C CA . ARG A 1 166 ? -5.541 -10.550 6.446 1.00 39.75 166 ARG A CA 1
ATOM 1284 C C . ARG A 1 166 ? -6.628 -10.770 5.396 1.00 39.75 166 ARG A C 1
ATOM 1286 O O . ARG A 1 166 ? -7.066 -11.901 5.186 1.00 39.75 166 ARG A O 1
ATOM 1293 N N . GLY A 1 167 ? -7.136 -9.675 4.840 1.00 35.03 167 GLY A N 1
ATOM 1294 C CA . GLY A 1 167 ? -8.016 -9.695 3.682 1.00 35.03 167 GLY A CA 1
ATOM 1295 C C . GLY A 1 167 ? -7.180 -10.093 2.478 1.00 35.03 167 GLY A C 1
ATOM 1296 O O . GLY A 1 167 ? -6.546 -9.239 1.877 1.00 35.03 167 GLY A O 1
ATOM 1297 N N . ALA A 1 168 ? -7.171 -11.390 2.176 1.00 36.56 168 ALA A N 1
ATOM 1298 C CA . ALA A 1 168 ? -6.415 -11.996 1.088 1.00 36.56 168 ALA A CA 1
ATOM 1299 C C . ALA A 1 168 ? -4.886 -11.879 1.216 1.00 36.56 168 ALA A C 1
ATOM 1301 O O . ALA A 1 168 ? -4.296 -10.799 1.281 1.00 36.56 168 ALA A O 1
ATOM 1302 N N . THR A 1 169 ? -4.216 -13.025 1.164 1.00 34.38 169 THR A N 1
ATOM 1303 C CA . THR A 1 169 ? -2.956 -13.059 0.422 1.00 34.38 169 THR A CA 1
ATOM 1304 C C . THR A 1 169 ? -3.368 -13.014 -1.043 1.00 34.38 169 THR A C 1
ATOM 1306 O O . THR A 1 169 ? -4.029 -13.935 -1.508 1.00 34.38 169 THR A O 1
ATOM 1309 N N . TRP A 1 170 ? -3.042 -11.949 -1.767 1.00 42.91 170 TRP A N 1
ATOM 1310 C CA . TRP A 1 170 ? -3.144 -11.959 -3.220 1.00 42.91 170 TRP A CA 1
ATOM 1311 C C . TRP A 1 170 ? -2.017 -12.868 -3.710 1.00 42.91 170 TRP A C 1
ATOM 1313 O O . TRP A 1 170 ? -0.883 -12.441 -3.897 1.00 42.91 170 TRP A O 1
ATOM 1323 N N . ILE A 1 171 ? -2.300 -14.157 -3.861 1.00 41.34 171 ILE A N 1
ATOM 1324 C CA . ILE A 1 171 ? -1.533 -14.935 -4.829 1.00 41.34 171 ILE A CA 1
ATOM 1325 C C . ILE A 1 171 ? -2.044 -14.459 -6.185 1.00 41.34 171 ILE A C 1
ATOM 1327 O O . ILE A 1 171 ? -3.237 -14.272 -6.364 1.00 41.34 171 ILE A O 1
ATOM 1331 N N . ARG A 1 172 ? -1.153 -14.147 -7.114 1.00 44.53 172 ARG A N 1
ATOM 1332 C CA . ARG A 1 172 ? -1.510 -13.657 -8.444 1.00 44.53 172 ARG A CA 1
ATOM 1333 C C . ARG A 1 172 ? -1.526 -14.853 -9.383 1.00 44.53 172 ARG A C 1
ATOM 1335 O O . ARG A 1 172 ? -0.474 -15.422 -9.647 1.00 44.53 172 ARG A O 1
ATOM 1342 N N . LEU A 1 173 ? -2.687 -15.230 -9.909 1.00 35.59 173 LEU A N 1
ATOM 1343 C CA . LEU A 1 173 ? -2.770 -16.135 -11.053 1.00 35.59 173 LEU A CA 1
ATOM 1344 C C . LEU A 1 173 ? -3.423 -15.377 -12.199 1.00 35.59 173 LEU A C 1
ATOM 1346 O O . LEU A 1 173 ? -4.630 -15.183 -12.232 1.00 35.59 173 LEU A O 1
ATOM 1350 N N . HIS A 1 174 ? -2.624 -14.961 -13.180 1.00 43.62 174 HIS A N 1
ATOM 1351 C CA . HIS A 1 174 ? -3.212 -14.600 -14.465 1.00 43.62 174 HIS A CA 1
ATOM 1352 C C . HIS A 1 174 ? -3.782 -15.863 -15.084 1.00 43.62 174 HIS A C 1
ATOM 1354 O O . HIS A 1 174 ? -3.058 -16.844 -15.285 1.00 43.62 174 HIS A O 1
ATOM 1360 N N . ARG A 1 175 ? -5.060 -15.827 -15.461 1.00 34.66 175 ARG A N 1
ATOM 1361 C CA . ARG A 1 175 ? -5.602 -16.787 -16.415 1.00 34.66 175 ARG A CA 1
ATOM 1362 C C . ARG A 1 175 ? -4.791 -16.629 -17.702 1.00 34.66 175 ARG A C 1
ATOM 1364 O O . ARG A 1 175 ? -5.032 -15.714 -18.486 1.00 34.66 175 ARG A O 1
ATOM 1371 N N . ARG A 1 176 ? -3.806 -17.512 -17.931 1.00 34.44 176 ARG A N 1
ATOM 1372 C CA . ARG A 1 176 ? -3.241 -17.715 -19.273 1.00 34.44 176 ARG A CA 1
ATOM 1373 C C . ARG A 1 176 ? -4.441 -17.851 -20.208 1.00 34.44 176 ARG A C 1
ATOM 1375 O O . ARG A 1 176 ? -5.348 -18.633 -19.901 1.00 34.44 176 ARG A O 1
ATOM 1382 N N . ARG A 1 177 ? -4.452 -17.096 -21.318 1.00 35.66 177 ARG A N 1
ATOM 1383 C CA . ARG A 1 177 ? -5.357 -17.361 -22.449 1.00 35.66 177 ARG A CA 1
ATOM 1384 C C . ARG A 1 177 ? -5.440 -18.875 -22.601 1.00 35.66 177 ARG A C 1
ATOM 1386 O O . ARG A 1 177 ? -4.399 -19.534 -22.614 1.00 35.66 177 ARG A O 1
ATOM 1393 N N . SER A 1 178 ? -6.669 -19.386 -22.580 1.00 36.94 178 SER A N 1
ATOM 1394 C CA . SER A 1 178 ? -7.002 -20.804 -22.672 1.00 36.94 178 SER A CA 1
ATOM 1395 C C . SER A 1 178 ? -5.957 -21.557 -23.484 1.00 36.94 178 SER A C 1
ATOM 1397 O O . SER A 1 178 ? -5.761 -21.257 -24.662 1.00 36.94 178 SER A O 1
ATOM 1399 N N . ARG A 1 179 ? -5.299 -22.549 -22.871 1.00 37.47 179 ARG A N 1
ATOM 1400 C CA . ARG A 1 179 ? -4.728 -23.633 -23.668 1.00 37.47 179 ARG A CA 1
ATOM 1401 C C . ARG A 1 179 ? -5.888 -24.147 -24.510 1.00 37.47 179 ARG A C 1
ATOM 1403 O O . ARG A 1 179 ? -6.840 -24.687 -23.947 1.00 37.47 179 ARG A O 1
ATOM 1410 N N . ASN A 1 180 ? -5.832 -23.906 -25.819 1.00 34.06 180 ASN A N 1
ATOM 1411 C CA . ASN A 1 180 ? -6.622 -24.660 -26.773 1.00 34.06 180 ASN A CA 1
ATOM 1412 C C . ASN A 1 180 ? -6.378 -26.125 -26.425 1.00 34.06 180 ASN A C 1
ATOM 1414 O O . ASN A 1 180 ? -5.275 -26.636 -26.610 1.00 34.06 180 ASN A O 1
ATOM 1418 N N . ARG A 1 181 ? -7.388 -26.776 -25.851 1.00 36.28 181 ARG A N 1
ATOM 1419 C CA . ARG A 1 181 ? -7.497 -28.219 -25.970 1.00 36.28 181 ARG A CA 1
ATOM 1420 C C . ARG A 1 181 ? -7.895 -28.433 -27.422 1.00 36.28 181 ARG A C 1
ATOM 1422 O O . ARG A 1 181 ? -9.064 -28.310 -27.767 1.00 36.28 181 ARG A O 1
ATOM 1429 N N . SER A 1 182 ? -6.892 -28.592 -28.278 1.00 38.19 182 SER A N 1
ATOM 1430 C CA . SER A 1 182 ? -7.084 -29.308 -29.530 1.00 38.19 182 SER A CA 1
ATOM 1431 C C . SER A 1 182 ? -7.624 -30.693 -29.171 1.00 38.19 182 SER A C 1
ATOM 1433 O O . SER A 1 182 ? -7.154 -31.289 -28.196 1.00 38.19 182 SER A O 1
ATOM 1435 N N . ALA A 1 183 ? -8.671 -31.080 -29.897 1.00 40.19 183 ALA A N 1
ATOM 1436 C CA . ALA A 1 183 ? -9.401 -32.336 -29.783 1.00 40.19 183 ALA A CA 1
ATOM 1437 C C . ALA A 1 183 ? -8.491 -33.571 -29.774 1.00 40.19 183 ALA A C 1
ATOM 1439 O O . ALA A 1 183 ? -7.391 -33.496 -30.371 1.00 40.19 183 ALA A O 1
#

Radius of gyration: 17.77 Å; chains: 1; bounding box: 49×46×54 Å

Foldseek 3Di:
DPDDDPCVLCAQVVLVVCLLWVLDPVTADFPDDKDKDKDQAALQVVQVCQQDPLVCQCPVCVVVLVVQVFHPVCNVCSVPDQAFDKDDRDNRKIWTKHFAFDDTDDPVVVVVSVVSLVSSCVPSNPVSSRMGGAWMHPPDRWIDGRNQQWIWGFADPDRRMTMIIRRGRRPDDDPDDDPPPDD